Protein AF-A0ABF7Q7V6-F1 (afdb_monomer)

Mean predicted aligned error: 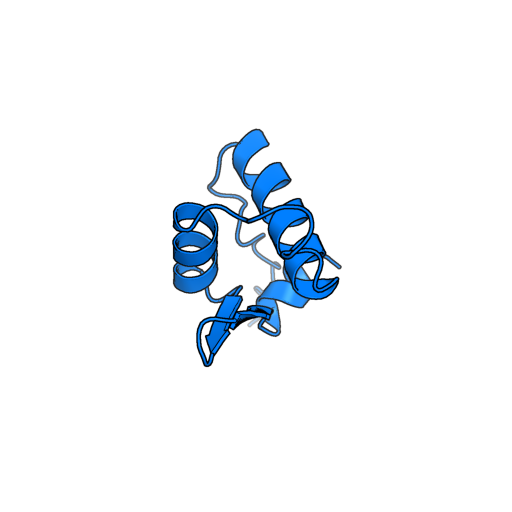5.28 Å

Radius of gyration: 12.19 Å; Cα contacts (8 Å, |Δi|>4): 57; chains: 1; bounding box: 31×32×25 Å

Solvent-accessible surface area (backbone atoms only — not comparable to full-atom values): 4318 Å² total; per-residue (Å²): 138,88,75,84,67,82,68,59,95,45,70,92,46,57,69,68,58,34,54,51,50,48,50,51,50,51,32,46,74,66,67,41,49,88,81,52,76,74,57,68,68,57,54,52,53,34,35,75,69,55,26,30,46,72,56,97,88,43,68,40,68,32,72,62,30,50,60,76,71,107

pLDDT: mean 87.73, std 13.46, range [43.06, 96.94]

Structure (mmCIF, N/CA/C/O backbone):
data_AF-A0ABF7Q7V6-F1
#
_entry.id   AF-A0ABF7Q7V6-F1
#
loop_
_atom_site.group_PDB
_atom_site.id
_atom_site.type_symbol
_atom_site.label_atom_id
_atom_site.label_alt_id
_atom_site.label_comp_id
_atom_site.label_asym_id
_atom_site.label_entity_id
_atom_site.label_seq_id
_atom_site.pdbx_PDB_ins_code
_atom_site.Cartn_x
_atom_site.Cartn_y
_atom_site.Cartn_z
_atom_site.occupancy
_atom_site.B_iso_or_equiv
_atom_site.auth_seq_id
_atom_site.auth_comp_id
_atom_site.auth_asym_id
_atom_site.auth_atom_id
_atom_site.pdbx_PDB_model_num
ATOM 1 N N . MET A 1 1 ? 17.475 -22.275 -9.901 1.00 43.06 1 MET A N 1
ATOM 2 C CA . MET A 1 1 ? 16.377 -21.532 -10.560 1.00 43.06 1 MET A CA 1
ATOM 3 C C . MET A 1 1 ? 16.328 -20.239 -9.789 1.00 43.06 1 MET A C 1
ATOM 5 O O . MET A 1 1 ? 15.617 -20.136 -8.803 1.00 43.06 1 MET A O 1
ATOM 9 N N . ASP A 1 2 ? 17.257 -19.366 -10.135 1.00 46.16 2 ASP A N 1
ATOM 10 C CA . ASP A 1 2 ? 17.666 -18.226 -9.335 1.00 46.16 2 ASP A CA 1
ATOM 11 C C . ASP A 1 2 ? 17.208 -17.003 -10.118 1.00 46.16 2 ASP A C 1
ATOM 13 O O . ASP A 1 2 ? 17.906 -16.544 -11.016 1.00 46.16 2 ASP A O 1
ATOM 17 N N . ASP A 1 3 ? 15.986 -16.562 -9.840 1.00 46.44 3 ASP A N 1
ATOM 18 C CA . ASP A 1 3 ? 15.491 -15.233 -10.203 1.00 46.44 3 ASP A CA 1
ATOM 19 C C . ASP A 1 3 ? 14.579 -14.752 -9.064 1.00 46.44 3 ASP A C 1
ATOM 21 O O . ASP A 1 3 ? 13.410 -14.443 -9.236 1.00 46.44 3 ASP A O 1
ATOM 25 N N . ASP A 1 4 ? 15.123 -14.768 -7.844 1.00 48.19 4 ASP A N 1
ATOM 26 C CA . ASP A 1 4 ? 14.569 -14.032 -6.701 1.00 48.19 4 ASP A CA 1
ATOM 27 C C . ASP A 1 4 ? 15.117 -12.597 -6.747 1.00 48.19 4 ASP A C 1
ATOM 29 O O . ASP A 1 4 ? 15.679 -12.054 -5.794 1.00 48.19 4 ASP A O 1
ATOM 33 N N . ARG A 1 5 ? 15.050 -11.970 -7.929 1.00 54.53 5 ARG A N 1
ATOM 34 C CA . ARG A 1 5 ? 15.088 -10.516 -7.955 1.00 54.53 5 ARG A CA 1
ATOM 35 C C . ARG A 1 5 ? 13.811 -10.123 -7.237 1.00 54.53 5 ARG A C 1
ATOM 37 O O . ARG A 1 5 ? 12.736 -10.362 -7.770 1.00 54.53 5 ARG A O 1
ATOM 44 N N . ILE A 1 6 ? 13.943 -9.584 -6.029 1.00 58.34 6 ILE A N 1
ATOM 45 C CA . ILE A 1 6 ? 12.881 -8.842 -5.353 1.00 58.34 6 ILE A CA 1
ATOM 46 C C . ILE A 1 6 ? 12.426 -7.77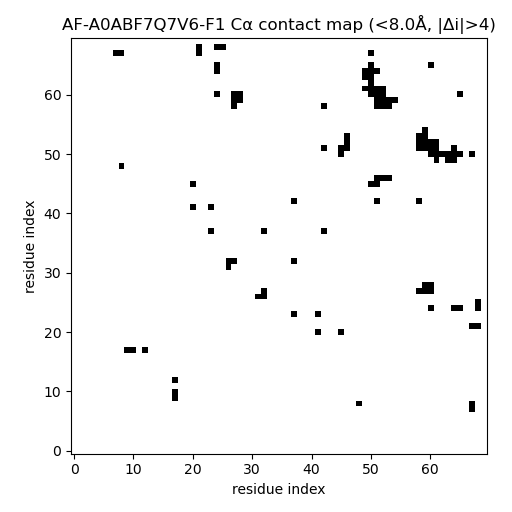0 -6.352 1.00 58.34 6 ILE A C 1
ATOM 48 O O . ILE A 1 6 ? 13.045 -6.710 -6.465 1.00 58.34 6 ILE A O 1
ATOM 52 N N . ASP A 1 7 ? 11.445 -8.113 -7.183 1.00 74.31 7 ASP A N 1
ATOM 53 C CA . ASP A 1 7 ? 10.822 -7.196 -8.116 1.00 74.31 7 ASP A CA 1
ATOM 54 C C . ASP A 1 7 ? 10.043 -6.252 -7.215 1.00 74.31 7 ASP A C 1
ATOM 56 O O . ASP A 1 7 ? 9.167 -6.685 -6.461 1.00 74.31 7 ASP A O 1
ATOM 60 N N . ASP A 1 8 ? 10.477 -4.994 -7.160 1.00 84.62 8 ASP A N 1
ATOM 61 C CA . ASP A 1 8 ? 9.799 -4.005 -6.340 1.00 84.62 8 ASP A CA 1
ATOM 62 C C . ASP A 1 8 ? 8.341 -3.967 -6.820 1.00 84.62 8 ASP A C 1
ATOM 64 O O . ASP A 1 8 ? 8.093 -3.581 -7.964 1.00 84.62 8 ASP A O 1
ATOM 68 N N . PRO A 1 9 ? 7.361 -4.358 -5.981 1.00 90.75 9 PRO A N 1
ATOM 69 C CA . PRO A 1 9 ? 5.977 -4.566 -6.414 1.00 90.75 9 PRO A CA 1
ATOM 70 C C . PRO A 1 9 ? 5.270 -3.261 -6.822 1.00 90.75 9 PRO A C 1
ATOM 72 O O . PRO A 1 9 ? 4.085 -3.260 -7.171 1.00 90.75 9 PRO A O 1
ATOM 75 N N . LEU A 1 10 ? 5.986 -2.137 -6.734 1.00 92.38 10 LEU A N 1
ATOM 76 C CA . LEU A 1 10 ? 5.564 -0.796 -7.106 1.00 92.38 10 LEU A CA 1
ATOM 77 C C . LEU A 1 10 ? 6.430 -0.190 -8.229 1.00 92.38 10 LEU A C 1
ATOM 79 O O . LEU A 1 10 ? 6.225 0.974 -8.565 1.00 92.38 10 LEU A O 1
ATOM 83 N N . ALA A 1 11 ? 7.384 -0.932 -8.804 1.00 90.31 11 ALA A N 1
ATOM 84 C CA . ALA A 1 11 ? 8.329 -0.424 -9.805 1.00 90.31 11 ALA A CA 1
ATOM 85 C C . ALA A 1 1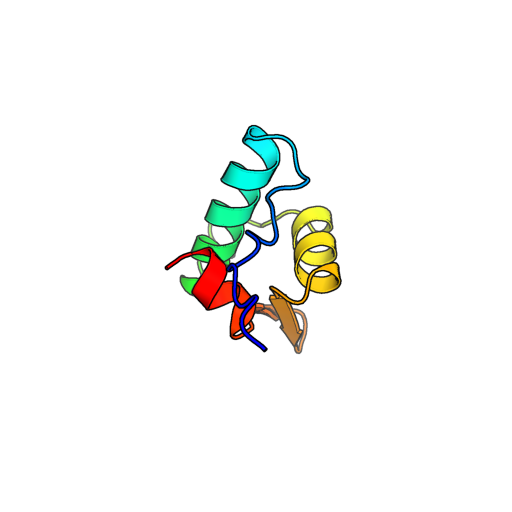1 ? 7.676 0.001 -11.128 1.00 90.31 11 ALA A C 1
ATOM 87 O O . ALA A 1 11 ? 8.258 0.792 -11.869 1.00 90.31 11 ALA A O 1
ATOM 88 N N . ASP A 1 12 ? 6.484 -0.518 -11.434 1.00 92.50 12 ASP A N 1
ATOM 89 C CA . ASP A 1 12 ? 5.717 -0.166 -12.631 1.00 92.50 12 ASP A CA 1
ATOM 90 C C . ASP A 1 12 ? 4.936 1.155 -12.494 1.00 92.50 12 ASP A C 1
ATOM 92 O O . ASP A 1 12 ? 4.360 1.637 -13.469 1.00 92.50 12 ASP A O 1
ATOM 96 N N . LEU A 1 13 ? 4.908 1.742 -11.293 1.00 93.19 13 LEU A N 1
ATOM 97 C CA . LEU A 1 13 ? 4.179 2.969 -10.990 1.00 93.19 13 LEU A CA 1
ATOM 98 C C . LEU A 1 13 ? 5.059 4.212 -11.142 1.00 93.19 13 LEU A C 1
ATOM 100 O O . LEU A 1 13 ? 6.278 4.170 -10.967 1.00 93.19 13 LEU A O 1
ATOM 104 N N . ASP A 1 14 ? 4.419 5.361 -11.370 1.00 94.75 14 ASP A N 1
ATOM 105 C CA . ASP A 1 14 ? 5.087 6.656 -11.263 1.00 94.75 14 ASP A CA 1
ATOM 106 C C . ASP A 1 14 ? 5.740 6.825 -9.884 1.00 94.75 14 ASP A C 1
ATOM 108 O O . ASP A 1 14 ? 5.173 6.437 -8.858 1.00 94.75 14 ASP A O 1
ATOM 112 N N . LEU A 1 15 ? 6.910 7.471 -9.850 1.00 93.62 15 LEU A N 1
ATOM 113 C CA . LEU A 1 15 ? 7.715 7.632 -8.634 1.00 93.62 15 LEU A CA 1
ATOM 114 C C . LEU A 1 15 ? 6.905 8.201 -7.458 1.00 93.62 15 LEU A C 1
ATOM 116 O O . LEU A 1 15 ? 7.006 7.701 -6.339 1.00 93.62 15 LEU A O 1
ATOM 120 N N . GLU A 1 16 ? 6.085 9.224 -7.702 1.00 95.75 16 GLU A N 1
ATOM 121 C CA . GLU A 1 16 ? 5.244 9.831 -6.665 1.00 95.75 16 GLU A CA 1
ATOM 122 C C . GLU A 1 16 ? 4.208 8.842 -6.120 1.00 95.75 16 GLU A C 1
ATOM 124 O O . GLU A 1 16 ? 4.028 8.745 -4.904 1.00 95.75 16 GLU A O 1
ATOM 129 N N . LYS A 1 17 ? 3.579 8.047 -6.997 1.00 95.00 17 LYS A N 1
ATOM 130 C CA . LYS A 1 17 ? 2.606 7.026 -6.594 1.00 95.00 17 LYS A CA 1
ATOM 131 C C . LYS A 1 17 ? 3.286 5.896 -5.822 1.00 95.00 17 LYS A C 1
ATOM 133 O O . LYS A 1 17 ? 2.772 5.483 -4.785 1.00 95.00 17 LYS A O 1
ATOM 138 N N . ALA A 1 18 ? 4.456 5.439 -6.266 1.00 95.44 18 ALA A N 1
ATOM 139 C CA . ALA A 1 18 ? 5.234 4.420 -5.566 1.00 95.44 18 ALA A CA 1
ATOM 140 C C . ALA A 1 18 ? 5.661 4.890 -4.162 1.00 95.44 18 ALA A C 1
ATOM 142 O O . ALA A 1 18 ? 5.506 4.153 -3.185 1.00 95.44 18 ALA A O 1
ATOM 143 N N . ILE A 1 19 ? 6.142 6.134 -4.029 1.00 94.69 19 ILE A N 1
ATOM 144 C CA . ILE A 1 19 ? 6.490 6.732 -2.730 1.00 94.69 19 ILE A CA 1
ATOM 145 C C . ILE A 1 19 ? 5.258 6.804 -1.826 1.00 94.69 19 ILE A C 1
ATOM 147 O O . ILE A 1 19 ? 5.328 6.373 -0.673 1.00 94.69 19 ILE A O 1
ATOM 151 N N . HIS A 1 20 ? 4.141 7.320 -2.343 1.00 94.69 20 HIS A N 1
ATOM 152 C CA . HIS A 1 20 ? 2.882 7.432 -1.607 1.00 94.69 20 HIS A CA 1
ATOM 153 C C . HIS A 1 20 ? 2.428 6.075 -1.060 1.00 94.69 20 HIS A C 1
ATOM 155 O O . HIS A 1 20 ? 2.225 5.935 0.143 1.00 94.69 20 HIS A O 1
ATOM 161 N N . LEU A 1 21 ? 2.397 5.037 -1.898 1.00 95.69 21 LEU A N 1
ATOM 162 C CA . LEU A 1 21 ? 1.974 3.697 -1.487 1.00 95.69 21 LEU A CA 1
ATOM 163 C C . LEU A 1 21 ? 2.921 3.049 -0.467 1.00 95.69 21 LEU A C 1
ATOM 165 O O . LEU A 1 21 ? 2.460 2.369 0.449 1.00 95.69 21 LEU A O 1
ATOM 169 N N . ARG A 1 22 ? 4.235 3.294 -0.545 1.00 95.31 22 ARG A N 1
ATOM 170 C CA . ARG A 1 22 ? 5.180 2.846 0.498 1.00 95.31 22 ARG A CA 1
ATOM 171 C C . ARG A 1 22 ? 4.895 3.507 1.847 1.00 95.31 22 ARG A C 1
ATOM 173 O O . ARG A 1 22 ? 5.030 2.860 2.888 1.00 95.31 22 ARG A O 1
ATOM 180 N N . TRP A 1 23 ? 4.496 4.779 1.856 1.00 94.62 23 TRP A N 1
ATOM 181 C CA . TRP A 1 23 ? 4.030 5.446 3.074 1.00 94.62 23 TRP A CA 1
ATOM 182 C C . TRP A 1 23 ? 2.711 4.859 3.572 1.00 94.62 23 TRP A C 1
ATOM 184 O O . TRP A 1 23 ? 2.613 4.536 4.755 1.00 94.62 23 TRP A O 1
ATOM 194 N N . THR A 1 24 ? 1.758 4.599 2.677 1.00 94.75 24 THR A N 1
ATOM 195 C CA . THR A 1 24 ? 0.499 3.918 3.004 1.00 94.75 24 THR A CA 1
ATOM 196 C C . THR A 1 24 ? 0.737 2.572 3.690 1.00 94.75 24 THR A C 1
ATOM 198 O O . THR A 1 24 ? 0.161 2.307 4.745 1.00 94.75 24 THR A O 1
ATOM 201 N N . LEU A 1 25 ? 1.637 1.736 3.160 1.00 95.50 25 LEU A N 1
ATOM 202 C CA . LEU A 1 25 ? 2.004 0.454 3.773 1.00 95.50 25 LEU A CA 1
ATOM 203 C C . LEU A 1 25 ? 2.578 0.640 5.191 1.00 95.50 25 LEU A C 1
ATOM 205 O O . LEU A 1 25 ? 2.234 -0.107 6.111 1.00 95.50 25 LEU A O 1
ATOM 209 N N . ARG A 1 26 ? 3.406 1.672 5.408 1.00 94.12 26 ARG A N 1
ATOM 210 C CA . ARG A 1 26 ? 3.941 2.013 6.740 1.00 94.12 26 ARG A CA 1
ATOM 211 C C . ARG A 1 26 ? 2.856 2.476 7.709 1.00 94.12 26 ARG A C 1
ATOM 213 O O . ARG A 1 26 ? 2.909 2.110 8.885 1.00 94.12 26 ARG A O 1
ATOM 220 N N . ASP A 1 27 ? 1.868 3.228 7.241 1.00 92.38 27 ASP A N 1
ATOM 221 C CA . ASP A 1 27 ? 0.745 3.669 8.070 1.00 92.38 27 ASP A CA 1
ATOM 222 C C . ASP A 1 27 ? -0.194 2.515 8.434 1.00 92.38 27 ASP A C 1
ATOM 224 O O . ASP A 1 27 ? -0.621 2.427 9.591 1.00 92.38 27 ASP A O 1
ATOM 228 N N . ILE A 1 28 ? -0.435 1.577 7.509 1.00 93.19 28 ILE A N 1
ATOM 229 C CA . ILE A 1 28 ? -1.159 0.324 7.780 1.00 93.19 28 ILE A CA 1
ATOM 230 C C . ILE A 1 28 ? -0.408 -0.496 8.840 1.00 93.19 28 ILE A C 1
ATOM 232 O O . ILE A 1 28 ? -0.996 -0.857 9.863 1.00 93.19 28 ILE A O 1
ATOM 236 N N . LYS A 1 29 ? 0.909 -0.708 8.674 1.00 93.56 29 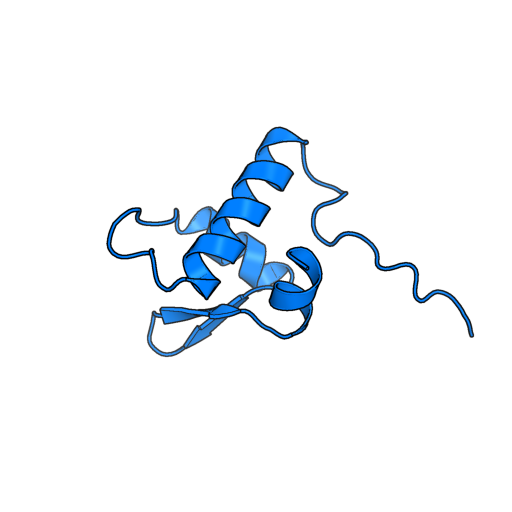LYS A N 1
ATOM 237 C CA . LYS A 1 29 ? 1.761 -1.389 9.673 1.00 93.56 29 LYS A CA 1
ATOM 238 C C . LYS A 1 29 ? 1.681 -0.724 11.047 1.00 93.56 29 LYS A C 1
ATOM 240 O O . LYS A 1 29 ? 1.588 -1.401 12.070 1.00 93.56 29 LYS A O 1
ATOM 245 N N . GLY A 1 30 ? 1.706 0.608 11.071 1.00 91.75 30 GLY A N 1
ATOM 246 C CA . GLY A 1 30 ? 1.636 1.416 12.285 1.00 91.75 30 GLY A CA 1
ATOM 247 C C . GLY A 1 30 ? 0.236 1.566 12.884 1.00 91.75 30 GLY A C 1
ATOM 248 O O . GLY A 1 30 ? 0.117 2.198 13.934 1.00 91.75 30 GLY A O 1
ATOM 249 N N . ARG A 1 31 ? -0.814 1.027 12.243 1.00 87.62 31 ARG A N 1
ATOM 250 C CA . ARG A 1 31 ? -2.230 1.261 12.591 1.00 87.62 31 ARG A CA 1
ATOM 251 C C . ARG A 1 31 ? -2.572 2.754 12.720 1.00 87.62 31 ARG A C 1
ATOM 253 O O . ARG A 1 31 ? -3.342 3.155 13.588 1.00 87.62 31 ARG A O 1
ATOM 260 N N . ARG A 1 32 ? -1.993 3.589 11.851 1.00 85.50 32 ARG A N 1
ATOM 261 C CA . ARG A 1 32 ? -2.137 5.060 11.861 1.00 85.50 3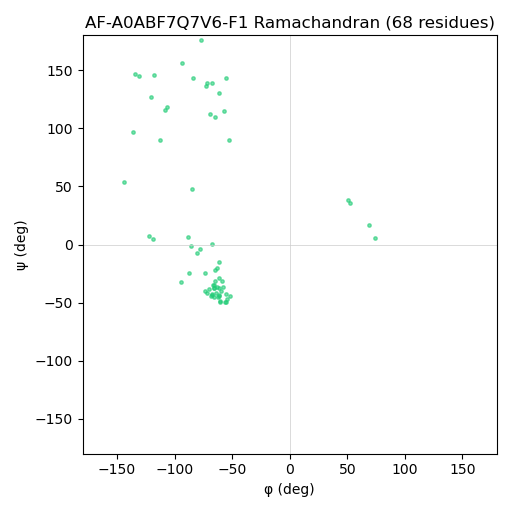2 ARG A CA 1
ATOM 262 C C . ARG A 1 32 ? -3.333 5.575 11.055 1.00 85.50 32 ARG A C 1
ATOM 264 O O . ARG A 1 32 ? -3.536 6.781 10.957 1.00 85.50 32 ARG A O 1
ATOM 271 N N . LEU A 1 33 ? -4.166 4.667 10.552 1.00 79.88 33 LEU A N 1
ATOM 272 C CA . LEU A 1 33 ? -5.307 4.951 9.674 1.00 79.88 33 LEU A CA 1
ATOM 273 C C . LEU A 1 33 ? -6.398 5.820 10.323 1.00 79.88 33 LEU A C 1
ATOM 275 O O . LEU A 1 33 ? -7.180 6.449 9.622 1.00 79.88 33 LEU A O 1
ATOM 279 N N . ALA A 1 34 ? -6.441 5.888 11.658 1.00 73.19 34 ALA A N 1
ATOM 280 C CA . ALA A 1 34 ? -7.357 6.772 12.381 1.00 73.19 34 ALA A CA 1
ATOM 281 C C . ALA A 1 34 ? -6.954 8.259 12.313 1.00 73.19 34 ALA A C 1
ATOM 283 O O . ALA A 1 34 ? -7.803 9.128 12.486 1.00 73.19 34 ALA A O 1
ATOM 284 N N . LEU A 1 35 ? -5.666 8.555 12.097 1.00 68.88 35 LEU A N 1
ATOM 285 C CA . LEU A 1 35 ? -5.135 9.924 12.022 1.00 68.88 35 LEU A CA 1
ATOM 286 C C . LEU A 1 35 ? -5.057 10.431 10.580 1.00 68.88 35 LEU A C 1
ATOM 288 O O . LEU A 1 35 ? -5.216 11.624 10.342 1.00 68.88 35 LEU A O 1
ATOM 292 N N . SER A 1 36 ? -4.815 9.522 9.638 1.00 67.44 36 SER A N 1
ATOM 293 C CA . SER A 1 36 ? -4.766 9.807 8.209 1.00 67.44 36 SER A CA 1
ATOM 294 C C . SER A 1 36 ? -5.536 8.709 7.477 1.00 67.44 36 SER A C 1
ATOM 296 O O . SER A 1 36 ? -4.982 7.623 7.277 1.00 67.44 36 SER A O 1
ATOM 298 N N . PRO A 1 37 ? -6.819 8.933 7.140 1.00 76.31 37 PRO A N 1
ATOM 299 C CA . PRO A 1 37 ? -7.573 7.966 6.360 1.00 76.31 37 PRO A CA 1
ATOM 300 C C . PRO A 1 37 ? -6.896 7.781 4.999 1.00 76.31 37 PRO A C 1
ATOM 302 O O . PRO A 1 37 ? -6.548 8.748 4.322 1.00 76.31 37 PRO A O 1
ATOM 305 N N . VAL A 1 38 ? -6.676 6.524 4.629 1.00 83.25 38 VAL A N 1
ATOM 306 C CA . VAL A 1 38 ? -6.109 6.143 3.332 1.00 83.25 38 VAL A CA 1
ATOM 307 C C . VAL A 1 38 ? -7.238 6.090 2.311 1.00 83.25 38 VAL A C 1
ATOM 309 O O . VAL A 1 38 ? -8.350 5.687 2.646 1.00 83.25 38 VAL A O 1
ATOM 312 N N . ALA A 1 39 ? -6.961 6.49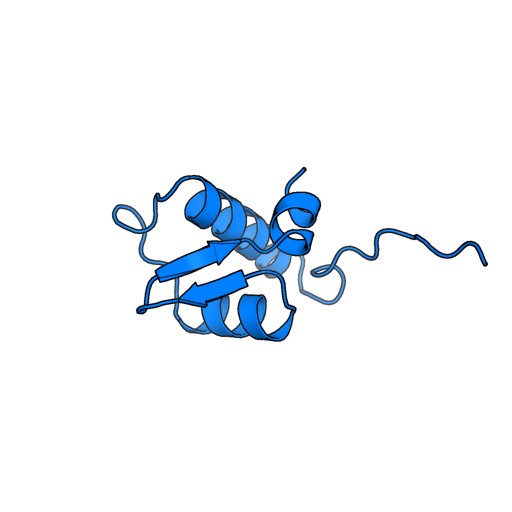9 1.075 1.00 89.44 39 ALA A N 1
ATOM 313 C CA . ALA A 1 39 ? -7.947 6.445 0.010 1.00 89.44 39 ALA A CA 1
ATOM 314 C C . ALA A 1 39 ? -8.283 4.989 -0.361 1.00 89.44 39 ALA A C 1
ATOM 316 O O . ALA A 1 39 ? -7.391 4.147 -0.485 1.00 89.44 39 ALA A O 1
ATOM 317 N N . ASP A 1 40 ? -9.564 4.698 -0.596 1.00 90.81 40 ASP A N 1
ATOM 318 C CA . ASP A 1 40 ? -10.024 3.347 -0.952 1.00 90.81 40 ASP A CA 1
ATOM 319 C C . ASP A 1 40 ? -9.357 2.821 -2.235 1.00 90.81 40 ASP A C 1
ATOM 321 O O . ASP A 1 40 ? -9.099 1.624 -2.356 1.00 90.81 40 ASP A O 1
ATOM 325 N N . GLU A 1 41 ? -9.014 3.713 -3.171 1.00 93.81 41 GLU A N 1
ATOM 326 C CA . GLU A 1 41 ? -8.266 3.376 -4.389 1.00 93.81 41 GLU A CA 1
ATOM 327 C C . GLU A 1 41 ? -6.873 2.805 -4.094 1.00 93.81 41 GLU A C 1
ATOM 329 O O . GLU A 1 41 ? -6.441 1.863 -4.758 1.00 93.81 41 GLU A O 1
ATOM 334 N N . ASP A 1 42 ? -6.189 3.319 -3.067 1.00 94.56 42 ASP A N 1
ATOM 335 C CA . ASP A 1 42 ? -4.865 2.845 -2.671 1.00 94.56 42 ASP A CA 1
ATOM 336 C C . ASP A 1 42 ? -4.973 1.472 -2.015 1.00 94.56 42 ASP A C 1
ATOM 338 O O . ASP A 1 42 ? -4.192 0.572 -2.323 1.00 94.56 42 ASP A O 1
ATOM 342 N N . ILE A 1 43 ? -5.980 1.273 -1.158 1.00 94.31 43 ILE A N 1
ATOM 343 C CA . ILE A 1 43 ? -6.248 -0.032 -0.542 1.00 94.31 43 ILE A CA 1
ATOM 344 C C . ILE A 1 43 ? -6.596 -1.070 -1.610 1.00 94.31 43 ILE A C 1
ATOM 346 O O . ILE A 1 43 ? -6.051 -2.175 -1.584 1.00 94.31 43 ILE A O 1
ATOM 350 N N . ALA A 1 44 ? -7.449 -0.725 -2.577 1.00 95.25 44 ALA A N 1
ATOM 351 C CA . ALA A 1 44 ? -7.806 -1.613 -3.678 1.00 95.25 44 ALA A CA 1
ATOM 352 C C . ALA A 1 44 ? -6.580 -1.985 -4.526 1.00 95.25 44 ALA A C 1
ATOM 354 O O . ALA A 1 44 ? -6.387 -3.156 -4.852 1.00 95.25 44 ALA A O 1
ATOM 355 N N . LEU A 1 45 ? -5.717 -1.012 -4.830 1.00 96.06 45 LEU A N 1
ATOM 356 C CA . LEU A 1 45 ? -4.503 -1.225 -5.612 1.00 96.06 45 LEU A CA 1
ATOM 357 C C . LEU A 1 45 ? -3.488 -2.123 -4.891 1.00 96.06 45 LEU A C 1
ATOM 359 O O . LEU A 1 45 ? -2.935 -3.042 -5.497 1.00 96.06 45 LEU A O 1
ATOM 363 N N . LEU A 1 46 ? -3.259 -1.877 -3.599 1.00 96.69 46 LEU A N 1
ATOM 364 C CA . LEU A 1 46 ? -2.371 -2.685 -2.761 1.00 96.69 46 LEU A CA 1
ATOM 365 C C . LEU A 1 46 ? -2.917 -4.103 -2.554 1.00 96.69 46 LEU A C 1
ATOM 367 O O . LEU A 1 46 ? -2.141 -5.057 -2.526 1.00 96.69 46 LEU A O 1
ATOM 371 N N . THR A 1 47 ? -4.241 -4.249 -2.468 1.00 96.69 47 THR A N 1
ATOM 372 C CA . THR A 1 47 ? -4.908 -5.556 -2.384 1.00 96.69 47 THR A CA 1
ATOM 373 C C . THR A 1 47 ? -4.776 -6.332 -3.691 1.00 96.69 47 THR A C 1
ATOM 375 O O . THR A 1 47 ? -4.412 -7.504 -3.676 1.00 96.69 47 THR A O 1
ATOM 378 N N . ALA A 1 48 ? -4.983 -5.677 -4.839 1.00 96.06 48 ALA A N 1
ATOM 379 C CA . ALA A 1 48 ? -4.804 -6.293 -6.156 1.00 96.06 48 ALA A CA 1
ATOM 380 C C . ALA A 1 48 ? -3.359 -6.764 -6.401 1.00 96.06 48 ALA A C 1
ATOM 382 O O . ALA A 1 48 ? -3.140 -7.735 -7.120 1.00 96.06 48 ALA A O 1
ATOM 383 N N . ARG A 1 49 ? -2.381 -6.097 -5.775 1.00 95.06 49 ARG A N 1
ATOM 384 C CA . ARG A 1 49 ? -0.957 -6.470 -5.789 1.00 95.06 49 ARG A CA 1
ATOM 385 C C . ARG A 1 49 ? -0.568 -7.495 -4.718 1.00 95.06 49 ARG A C 1
ATOM 387 O O . ARG A 1 49 ? 0.596 -7.866 -4.640 1.00 95.06 49 ARG A O 1
ATOM 394 N N . GLY A 1 50 ? -1.503 -7.934 -3.874 1.00 96.44 50 GLY A N 1
ATOM 395 C CA . GLY A 1 50 ? -1.232 -8.896 -2.803 1.00 96.44 50 GLY A CA 1
ATOM 396 C C . GLY A 1 50 ? -0.368 -8.353 -1.661 1.00 96.44 50 GLY A C 1
ATOM 397 O O . GLY A 1 50 ? 0.170 -9.140 -0.889 1.00 96.44 50 GLY A O 1
ATOM 398 N N . LEU A 1 51 ? -0.223 -7.029 -1.535 1.00 96.94 51 LEU A N 1
ATOM 399 C CA . LEU A 1 51 ? 0.556 -6.369 -0.473 1.00 96.94 51 LEU A CA 1
ATOM 400 C C . LEU A 1 51 ? -0.282 -6.111 0.786 1.00 96.94 51 LEU A C 1
ATOM 402 O O . LEU A 1 51 ? 0.243 -5.981 1.892 1.00 96.94 51 LEU A O 1
ATOM 406 N N . VAL A 1 52 ? -1.598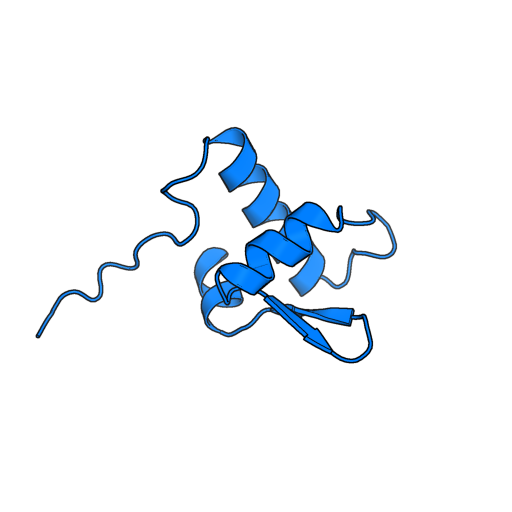 -6.018 0.609 1.00 96.94 52 VAL A N 1
ATOM 407 C CA . VAL A 1 52 ? -2.579 -5.791 1.669 1.00 96.94 52 VAL A CA 1
ATOM 408 C C . VAL A 1 52 ? -3.701 -6.811 1.536 1.00 96.94 52 VAL A C 1
ATOM 410 O O . VAL A 1 52 ? -4.103 -7.171 0.435 1.00 96.94 52 VAL A O 1
ATOM 413 N N . GLU A 1 53 ? -4.237 -7.244 2.665 1.00 96.44 53 GLU A N 1
ATOM 414 C CA . GLU A 1 53 ? -5.517 -7.936 2.755 1.00 96.44 53 GLU A CA 1
ATOM 415 C C . GLU A 1 53 ? -6.486 -7.112 3.607 1.00 96.44 53 GLU A C 1
ATOM 417 O O . GLU A 1 53 ? -6.080 -6.449 4.563 1.00 96.44 53 GLU A O 1
ATOM 422 N N . VAL A 1 54 ? -7.777 -7.140 3.278 1.00 93.81 54 VAL A N 1
ATOM 423 C CA . VAL A 1 54 ? -8.816 -6.469 4.070 1.00 93.81 54 VAL A CA 1
ATOM 424 C C . VAL A 1 54 ? -9.641 -7.531 4.784 1.00 93.81 54 VAL A C 1
ATOM 426 O O . VAL A 1 54 ? -10.325 -8.324 4.145 1.00 93.81 54 VAL A O 1
ATOM 429 N N . SER A 1 55 ? -9.585 -7.532 6.115 1.00 90.25 55 SER A N 1
ATOM 430 C CA . SER A 1 55 ? -10.368 -8.426 6.977 1.00 90.25 55 SER A CA 1
ATOM 431 C C . SER A 1 55 ? -11.248 -7.594 7.900 1.00 90.25 55 SER A C 1
ATOM 433 O O . SER A 1 55 ? -10.746 -6.692 8.569 1.00 90.25 55 SER A O 1
ATOM 435 N N . ASP A 1 56 ? -12.554 -7.864 7.916 1.00 89.56 56 ASP A N 1
ATOM 436 C CA . ASP A 1 56 ? -13.547 -7.103 8.696 1.00 89.56 56 ASP A CA 1
ATOM 437 C C . ASP A 1 56 ? -13.492 -5.581 8.448 1.00 89.56 56 ASP A C 1
ATOM 439 O O . ASP A 1 56 ? -13.660 -4.770 9.358 1.00 89.56 56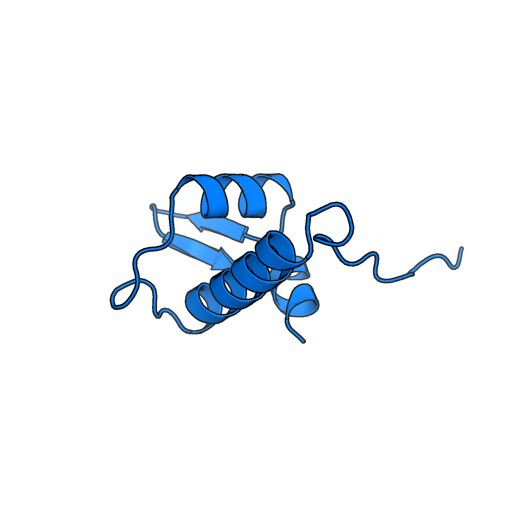 ASP A O 1
ATOM 443 N N . GLY A 1 57 ? -13.203 -5.176 7.205 1.00 87.12 57 GLY A N 1
ATOM 444 C CA . GLY A 1 57 ? -13.046 -3.766 6.827 1.00 87.12 57 GLY A CA 1
ATOM 445 C C . GLY A 1 57 ? -11.744 -3.116 7.309 1.00 87.12 57 GLY A C 1
ATOM 446 O O . GLY A 1 57 ? -11.556 -1.918 7.121 1.00 87.12 57 GLY A O 1
ATOM 447 N N . VAL A 1 58 ? -10.830 -3.884 7.910 1.00 89.56 58 VAL A N 1
ATOM 448 C CA . VAL A 1 58 ? -9.530 -3.401 8.385 1.00 89.56 58 VAL A CA 1
ATOM 449 C C . VAL A 1 58 ? -8.422 -3.907 7.454 1.00 89.56 58 VAL A C 1
ATOM 451 O O . VAL A 1 58 ? -8.218 -5.121 7.364 1.00 89.56 58 VAL A O 1
ATOM 454 N N . PRO A 1 59 ? -7.675 -3.015 6.780 1.00 93.44 59 PRO A N 1
ATOM 455 C CA . PRO A 1 59 ? -6.536 -3.417 5.965 1.00 93.44 59 PRO A CA 1
ATOM 456 C C . PRO A 1 59 ? -5.357 -3.862 6.844 1.00 93.44 59 PRO A C 1
ATOM 458 O O . PRO A 1 59 ? -5.048 -3.249 7.871 1.00 93.44 59 PRO A O 1
ATOM 461 N N . ARG A 1 60 ? -4.683 -4.934 6.429 1.00 94.69 60 ARG A N 1
ATOM 462 C CA . ARG A 1 60 ? -3.504 -5.529 7.070 1.00 94.69 60 ARG A CA 1
ATOM 463 C C . ARG A 1 60 ? -2.452 -5.848 6.017 1.00 94.69 60 ARG A C 1
ATOM 465 O O . ARG A 1 60 ? -2.791 -6.189 4.892 1.00 94.69 60 ARG A O 1
ATOM 472 N N . LEU A 1 61 ? -1.179 -5.725 6.384 1.00 95.88 61 LEU A N 1
ATOM 473 C CA . LEU A 1 61 ? -0.084 -6.109 5.497 1.00 95.88 61 LEU A CA 1
ATOM 474 C C . LEU A 1 61 ? 0.011 -7.630 5.378 1.00 95.88 61 LEU A C 1
ATOM 476 O O . LEU A 1 61 ? -0.006 -8.326 6.394 1.00 95.88 61 LEU A O 1
ATOM 480 N N . THR A 1 62 ? 0.204 -8.106 4.152 1.00 96.50 62 THR A N 1
ATOM 481 C CA . THR A 1 62 ? 0.677 -9.469 3.877 1.00 96.50 62 THR A CA 1
ATOM 482 C C . THR A 1 62 ? 2.187 -9.5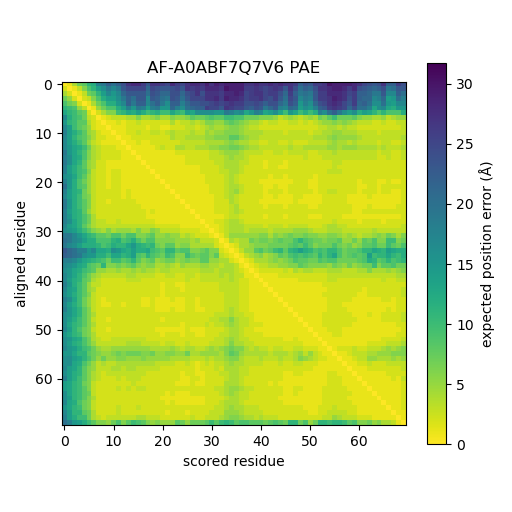61 4.119 1.00 96.50 62 THR A C 1
ATOM 484 O O . THR A 1 62 ? 2.839 -8.556 4.406 1.00 96.50 62 THR A O 1
ATOM 487 N N . GLU A 1 63 ? 2.779 -10.750 3.999 1.00 95.38 63 GLU A N 1
ATOM 488 C CA . GLU A 1 63 ? 4.242 -10.921 4.046 1.00 95.38 63 GLU A CA 1
ATOM 489 C C . GLU A 1 63 ? 4.947 -10.063 2.980 1.00 95.38 63 GLU A C 1
ATOM 491 O O . GLU A 1 63 ? 5.766 -9.215 3.327 1.00 95.38 63 GLU A O 1
ATOM 496 N N . ALA A 1 64 ? 4.495 -10.133 1.723 1.00 94.69 64 ALA A N 1
ATOM 497 C CA . ALA A 1 64 ? 5.010 -9.296 0.635 1.00 94.69 64 ALA A CA 1
ATOM 498 C C . ALA A 1 64 ? 4.877 -7.786 0.922 1.00 94.69 64 ALA A C 1
ATOM 500 O O . ALA A 1 64 ? 5.760 -6.993 0.594 1.00 94.69 64 ALA A O 1
ATOM 501 N N . GLY A 1 65 ? 3.789 -7.370 1.579 1.00 95.69 65 GLY A N 1
ATOM 502 C CA . GLY A 1 65 ? 3.611 -5.987 2.020 1.00 95.69 65 GLY A CA 1
ATOM 503 C C . GLY A 1 65 ? 4.618 -5.542 3.086 1.00 95.69 65 GLY A C 1
ATOM 504 O O . GLY A 1 65 ? 4.983 -4.366 3.122 1.00 95.69 65 GLY A O 1
ATOM 505 N N . HIS A 1 66 ? 5.079 -6.453 3.949 1.00 95.06 66 HIS A N 1
ATOM 506 C CA . HIS A 1 66 ? 6.142 -6.171 4.917 1.00 95.06 66 HIS A CA 1
ATOM 507 C C . HIS A 1 66 ? 7.512 -6.067 4.242 1.00 95.06 66 HIS A C 1
ATOM 509 O O . HIS A 1 66 ? 8.285 -5.171 4.595 1.00 95.06 66 HIS A O 1
ATOM 515 N N . ASP A 1 67 ? 7.789 -6.928 3.267 1.00 93.62 67 ASP A N 1
ATOM 516 C CA . ASP A 1 67 ? 9.050 -6.928 2.522 1.00 93.62 67 ASP A CA 1
ATOM 517 C C . ASP A 1 67 ? 9.206 -5.656 1.681 1.00 93.62 67 ASP A C 1
ATOM 519 O O . ASP A 1 67 ? 10.272 -5.050 1.662 1.00 93.62 67 ASP A O 1
ATOM 523 N N . ALA A 1 68 ? 8.114 -5.152 1.096 1.00 92.25 68 ALA A N 1
ATOM 524 C CA . ALA A 1 68 ? 8.107 -3.921 0.298 1.00 92.25 68 ALA A CA 1
ATOM 525 C C . ALA A 1 68 ? 8.519 -2.642 1.069 1.00 92.25 68 ALA A C 1
ATOM 527 O O . ALA A 1 68 ? 8.793 -1.596 0.464 1.00 92.25 68 ALA A O 1
ATOM 528 N N . ILE A 1 69 ? 8.540 -2.687 2.406 1.00 93.00 69 ILE A N 1
ATOM 529 C CA . ILE A 1 69 ? 8.879 -1.548 3.278 1.00 93.00 69 ILE A CA 1
ATOM 530 C C . ILE A 1 69 ? 10.061 -1.809 4.222 1.00 93.00 69 ILE A C 1
ATOM 532 O O . ILE A 1 69 ? 10.311 -0.964 5.095 1.00 93.00 69 ILE A O 1
ATOM 536 N N . THR A 1 70 ? 10.738 -2.948 4.064 1.00 83.25 70 THR A N 1
ATOM 537 C CA . THR A 1 70 ? 11.951 -3.338 4.800 1.00 83.25 70 THR A CA 1
ATOM 538 C C . THR A 1 70 ? 13.192 -2.892 4.035 1.00 83.25 70 THR A C 1
ATOM 540 O O . THR A 1 70 ? 14.114 -2.380 4.708 1.00 83.25 70 THR A O 1
#

Foldseek 3Di:
DDDPPVPLLCPVDDPVLLVVLLVVLVCLVVVVCVVPPDDPVSLVVCVVSQQWDADPNRIHGDPNVVVSND

Nearest PDB structures (foldseek):
  1lnw-assembly3_F  TM=5.269E-01  e=5.860E-01  Pseudomonas aeruginosa
  4wxh-assembly1_B  TM=4.869E-01  e=5.494E-01  Streptomyces peucetius

Secondary structure (DSSP, 8-state):
--------TTTTS-HHHHHHHHHHHHHHHTT-TTTSPPPHHHHHHHHHTTSEEEETTEEEE-HHHHHTT-

Sequence (70 aa):
MDDDRIDDPLADLDLEKAIHLRWTLRDIKGRRLALSPVADEDIALLTARGLVEVSDGVPRLTEAGHDAIT